Protein AF-A0A7S2C974-F1 (afdb_monomer_lite)

Radius of gyration: 14.97 Å; chains: 1; bounding box: 38×25×38 Å

pLDDT: mean 94.33, std 6.19, range [51.91, 98.56]

Structure (mmCIF, N/CA/C/O backbone):
data_AF-A0A7S2C974-F1
#
_entry.id   AF-A0A7S2C974-F1
#
loop_
_atom_site.group_PDB
_atom_site.id
_atom_site.type_symbol
_atom_site.label_atom_id
_atom_site.label_alt_id
_atom_site.label_comp_id
_atom_site.label_asym_id
_atom_site.label_entity_id
_atom_site.label_seq_id
_atom_site.pdbx_PDB_ins_code
_atom_site.Cartn_x
_atom_site.Cartn_y
_atom_site.Cartn_z
_atom_site.occupancy
_atom_site.B_iso_or_equiv
_atom_site.auth_seq_id
_atom_site.auth_comp_id
_atom_site.auth_asym_id
_atom_site.auth_atom_id
_atom_site.pdbx_PDB_model_num
ATOM 1 N N . GLY A 1 1 ? 9.252 14.046 -19.787 1.00 51.91 1 GLY A N 1
ATOM 2 C CA . GLY A 1 1 ? 9.401 12.613 -19.497 1.00 51.91 1 GLY A CA 1
ATOM 3 C C . GLY A 1 1 ? 8.640 12.270 -18.242 1.00 51.91 1 GLY A C 1
ATOM 4 O O . GLY A 1 1 ? 9.252 11.749 -17.326 1.00 51.91 1 GLY A O 1
ATOM 5 N N . ASP A 1 2 ? 7.337 12.566 -18.214 1.00 65.75 2 ASP A N 1
ATOM 6 C CA . ASP A 1 2 ? 6.460 12.229 -17.091 1.00 65.75 2 ASP A CA 1
ATOM 7 C C . ASP A 1 2 ? 5.635 11.002 -17.461 1.00 65.75 2 ASP A C 1
ATOM 9 O O . ASP A 1 2 ? 4.989 10.969 -18.511 1.00 65.75 2 ASP A O 1
ATOM 13 N N . VAL A 1 3 ? 5.665 9.990 -16.599 1.00 76.88 3 VAL A N 1
ATOM 14 C CA . VAL A 1 3 ? 4.779 8.832 -16.708 1.00 76.88 3 VAL A CA 1
ATOM 15 C C . VAL A 1 3 ? 3.458 9.200 -16.038 1.00 76.88 3 VAL A C 1
ATOM 17 O O . VAL A 1 3 ? 3.433 9.583 -14.870 1.00 76.88 3 VAL A O 1
ATOM 20 N N . SER A 1 4 ? 2.349 9.111 -16.773 1.00 92.12 4 SER A N 1
ATOM 21 C CA . SER A 1 4 ? 1.027 9.400 -16.206 1.00 92.12 4 SER A CA 1
ATOM 22 C C . SER A 1 4 ? 0.548 8.267 -15.289 1.00 92.12 4 SER A C 1
ATOM 24 O O . SER A 1 4 ? 0.827 7.099 -15.554 1.00 92.12 4 SER A O 1
ATOM 26 N N . LEU A 1 5 ? -0.248 8.595 -14.262 1.00 92.19 5 LEU A N 1
ATOM 27 C CA . LEU A 1 5 ? -0.868 7.593 -13.376 1.00 92.19 5 LEU A CA 1
ATOM 28 C C . LEU A 1 5 ? -1.694 6.562 -14.155 1.00 92.19 5 LEU A C 1
ATOM 30 O O . LEU A 1 5 ? -1.668 5.378 -13.847 1.00 92.19 5 LEU A O 1
ATOM 34 N N . ARG A 1 6 ? -2.365 7.002 -15.225 1.00 93.56 6 ARG A N 1
ATOM 35 C CA . ARG A 1 6 ? -3.121 6.115 -16.110 1.00 93.56 6 ARG A CA 1
ATOM 36 C C . ARG A 1 6 ? -2.222 5.086 -16.802 1.00 93.56 6 ARG A C 1
ATOM 38 O O . ARG A 1 6 ? -2.594 3.926 -16.889 1.00 93.56 6 ARG A O 1
ATOM 45 N N . ALA A 1 7 ? -1.047 5.500 -17.274 1.00 94.56 7 ALA A N 1
ATOM 46 C CA . ALA A 1 7 ? -0.104 4.583 -17.910 1.00 94.56 7 ALA A CA 1
ATOM 47 C C . ALA A 1 7 ? 0.464 3.559 -16.909 1.00 94.56 7 ALA A C 1
ATOM 49 O O . ALA A 1 7 ? 0.704 2.413 -17.280 1.00 94.56 7 ALA A O 1
ATOM 50 N N . LEU A 1 8 ? 0.651 3.952 -15.642 1.00 95.69 8 LEU A N 1
ATOM 51 C CA . LEU A 1 8 ? 1.041 3.025 -14.576 1.00 95.69 8 LEU A CA 1
ATOM 52 C C . LEU A 1 8 ? -0.067 2.006 -14.279 1.00 95.69 8 LEU A C 1
ATOM 54 O O . LEU A 1 8 ? 0.232 0.817 -14.186 1.00 95.69 8 LEU A O 1
ATOM 58 N N . ASP A 1 9 ? -1.327 2.443 -14.201 1.00 96.31 9 ASP A N 1
ATOM 59 C CA . ASP A 1 9 ? -2.482 1.550 -14.037 1.00 96.31 9 ASP A CA 1
ATOM 60 C C . ASP A 1 9 ? -2.599 0.551 -15.193 1.00 96.31 9 ASP A C 1
ATOM 62 O O . ASP A 1 9 ? -2.733 -0.648 -14.963 1.00 96.31 9 ASP A O 1
ATOM 66 N N . GLU A 1 10 ? -2.503 1.024 -16.437 1.00 95.81 10 GLU A N 1
ATOM 67 C CA . GLU A 1 10 ? -2.576 0.168 -17.626 1.00 95.81 10 GLU A CA 1
ATOM 68 C C . GLU A 1 10 ? -1.448 -0.878 -17.634 1.00 95.81 10 GLU A C 1
ATOM 70 O O . GLU A 1 10 ? -1.696 -2.050 -17.915 1.00 95.81 10 GLU A O 1
ATOM 75 N N . ALA A 1 11 ? -0.224 -0.494 -17.257 1.00 96.38 11 ALA A N 1
ATOM 76 C CA . ALA A 1 11 ? 0.899 -1.424 -17.163 1.00 96.38 11 ALA A CA 1
ATOM 77 C C . ALA A 1 11 ? 0.744 -2.434 -16.008 1.00 96.38 11 ALA A C 1
ATOM 79 O O . ALA A 1 11 ? 1.097 -3.604 -16.153 1.00 96.38 11 ALA A O 1
ATOM 80 N N . ALA A 1 12 ? 0.218 -1.997 -14.863 1.00 97.81 12 ALA A N 1
ATOM 81 C CA . ALA A 1 12 ? 0.005 -2.836 -13.683 1.00 97.81 12 ALA A CA 1
ATOM 82 C C . ALA A 1 12 ? -1.215 -3.758 -13.787 1.00 97.81 12 ALA A C 1
ATOM 84 O O . ALA A 1 12 ? -1.305 -4.735 -13.042 1.00 97.81 12 ALA A O 1
ATOM 85 N N . ALA A 1 13 ? -2.143 -3.492 -14.708 1.00 96.62 13 ALA A N 1
ATOM 86 C CA . ALA A 1 13 ? -3.318 -4.332 -14.916 1.00 96.62 13 ALA A CA 1
ATOM 87 C C . ALA A 1 13 ? -2.960 -5.774 -15.313 1.00 96.62 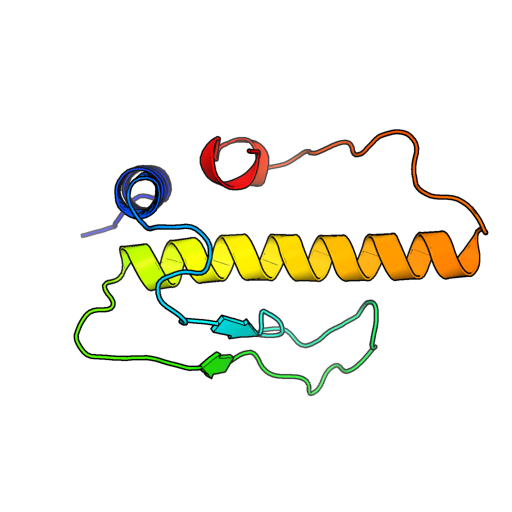13 ALA A C 1
ATOM 89 O O . ALA A 1 13 ? -3.688 -6.699 -14.964 1.00 96.62 13 ALA A O 1
ATOM 90 N N . GLY A 1 14 ? -1.827 -5.968 -15.998 1.00 95.69 14 GLY A N 1
ATOM 91 C CA . GLY A 1 14 ? -1.317 -7.288 -16.378 1.00 95.69 14 GLY A CA 1
ATOM 92 C C . GLY A 1 14 ? -0.478 -7.994 -15.307 1.00 95.69 14 GLY A C 1
ATOM 93 O O . GLY A 1 14 ? -0.107 -9.148 -15.507 1.00 95.69 14 GLY A O 1
ATOM 94 N N . VAL A 1 15 ? -0.153 -7.328 -14.193 1.00 97.94 15 VAL A N 1
ATOM 95 C CA . VAL A 1 15 ? 0.609 -7.938 -13.094 1.00 97.94 15 VAL A CA 1
ATOM 96 C C . VAL A 1 15 ? -0.330 -8.829 -12.268 1.00 97.94 15 VAL A C 1
ATOM 98 O O . VAL A 1 15 ? -1.396 -8.354 -11.863 1.00 97.94 15 VAL A O 1
ATOM 101 N N . PRO A 1 16 ? 0.033 -10.098 -11.994 1.00 96.88 16 PRO A N 1
ATOM 102 C CA . PRO A 1 16 ? -0.766 -10.973 -11.142 1.00 96.88 16 PRO A CA 1
ATOM 103 C C . PRO A 1 16 ? -0.968 -10.398 -9.735 1.00 96.88 16 PRO A C 1
ATOM 105 O O . PRO A 1 16 ? -0.074 -9.750 -9.189 1.00 96.88 16 PRO A O 1
ATOM 108 N N . ILE A 1 17 ? -2.120 -10.696 -9.125 1.00 97.00 17 ILE A N 1
ATOM 109 C CA . ILE A 1 17 ? -2.399 -10.365 -7.718 1.00 97.00 17 ILE A CA 1
ATOM 110 C C . ILE A 1 17 ? -1.280 -10.921 -6.828 1.00 97.00 17 ILE A C 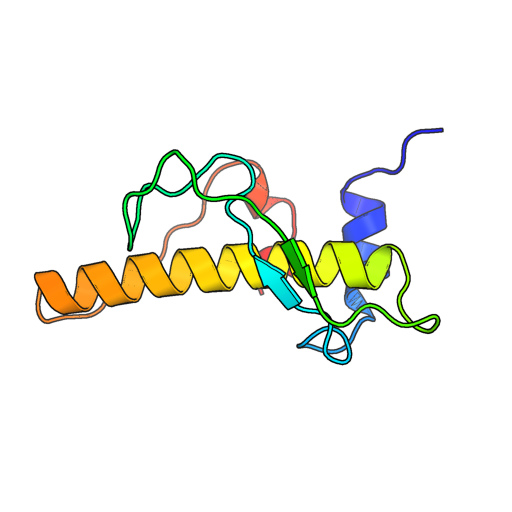1
ATOM 112 O O . ILE A 1 17 ? -0.853 -12.065 -7.006 1.00 97.00 17 ILE A O 1
ATOM 116 N N . GLY A 1 18 ? -0.809 -10.117 -5.872 1.00 96.31 18 GLY A N 1
ATOM 117 C CA . GLY A 1 18 ? 0.310 -10.474 -4.998 1.00 96.31 18 GLY A CA 1
ATOM 118 C C . GLY A 1 18 ? 1.685 -10.216 -5.616 1.00 96.31 18 GLY A C 1
ATOM 119 O O . GLY A 1 18 ? 2.696 -10.576 -5.015 1.00 96.31 18 GLY A O 1
ATOM 120 N N . CYS A 1 19 ? 1.732 -9.603 -6.805 1.00 97.81 19 CYS A N 1
ATOM 121 C CA . CYS A 1 19 ? 2.920 -8.995 -7.406 1.00 97.81 19 CYS A CA 1
ATOM 122 C C . CYS A 1 19 ? 4.159 -9.904 -7.441 1.00 97.81 19 CYS A C 1
ATOM 124 O O . CYS A 1 19 ? 5.270 -9.439 -7.203 1.00 97.81 19 CYS A O 1
ATOM 126 N N . GLU A 1 20 ? 3.963 -11.203 -7.694 1.00 97.19 20 GLU A N 1
ATOM 127 C CA . GLU A 1 20 ? 5.021 -12.229 -7.684 1.00 97.19 20 GLU A CA 1
ATOM 128 C C . GLU A 1 20 ? 5.845 -12.284 -6.377 1.00 97.19 20 GLU A C 1
ATOM 130 O O . GLU A 1 20 ? 7.019 -12.658 -6.367 1.00 97.19 20 GLU A O 1
ATOM 135 N N . GLY A 1 21 ? 5.214 -11.948 -5.248 1.00 97.44 21 GLY A N 1
ATOM 136 C CA . GLY A 1 21 ? 5.839 -11.941 -3.924 1.00 97.44 21 GLY A CA 1
ATOM 137 C C . GLY A 1 21 ? 6.483 -10.608 -3.538 1.00 97.44 21 GLY A C 1
ATOM 138 O O . GLY A 1 21 ? 7.124 -10.535 -2.488 1.00 97.44 21 GLY A O 1
ATOM 139 N N . LEU A 1 22 ? 6.323 -9.556 -4.349 1.00 98.50 22 LEU A N 1
ATOM 140 C CA . LEU A 1 22 ? 6.670 -8.195 -3.952 1.00 98.50 22 LEU A CA 1
ATOM 141 C C . LEU A 1 22 ? 5.618 -7.641 -2.985 1.00 98.50 22 LEU A C 1
ATOM 143 O O . LEU A 1 22 ? 4.469 -7.423 -3.359 1.00 98.50 22 LEU A O 1
ATOM 147 N N . CYS A 1 23 ? 6.045 -7.334 -1.764 1.00 97.94 23 CYS A N 1
ATOM 148 C CA . CYS A 1 23 ? 5.211 -6.707 -0.747 1.00 97.94 23 CYS A CA 1
ATOM 149 C C . CYS A 1 23 ? 5.654 -5.267 -0.492 1.00 97.94 23 CYS A C 1
ATOM 151 O O . CYS A 1 23 ? 6.849 -4.952 -0.512 1.00 97.94 23 CYS A O 1
ATOM 153 N N . VAL A 1 24 ? 4.685 -4.406 -0.184 1.00 98.50 24 VAL A N 1
ATOM 154 C CA . VAL A 1 24 ? 4.934 -3.029 0.241 1.00 98.50 24 VAL A CA 1
ATOM 155 C C . VAL A 1 24 ? 4.343 -2.808 1.624 1.00 98.50 24 VAL A C 1
ATOM 157 O O . VAL A 1 24 ? 3.218 -3.209 1.894 1.00 98.50 24 VAL A O 1
ATOM 160 N N . LEU A 1 25 ? 5.120 -2.153 2.483 1.00 96.69 25 LEU A N 1
ATOM 161 C CA . LEU A 1 25 ? 4.625 -1.490 3.678 1.00 96.69 25 LEU A CA 1
ATOM 162 C C . LEU A 1 25 ? 4.433 -0.009 3.339 1.00 96.69 25 LEU A C 1
ATOM 164 O O . LEU A 1 25 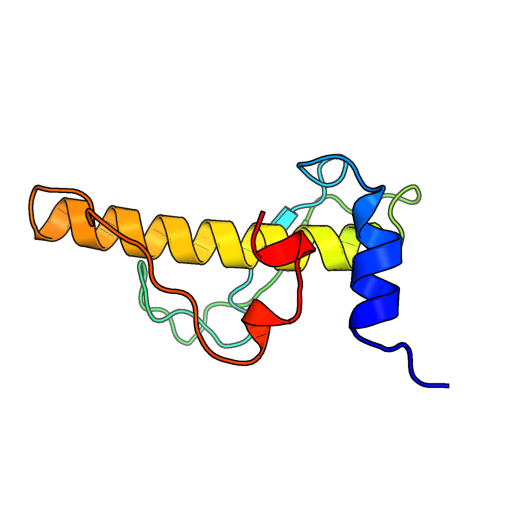? 5.384 0.681 2.973 1.00 96.69 25 LEU A O 1
ATOM 168 N N . GLU A 1 26 ? 3.202 0.465 3.438 1.00 95.88 26 GLU A N 1
ATOM 169 C CA . GLU A 1 26 ? 2.709 1.751 2.937 1.00 95.88 26 GLU A CA 1
ATOM 170 C C . GLU A 1 26 ? 2.915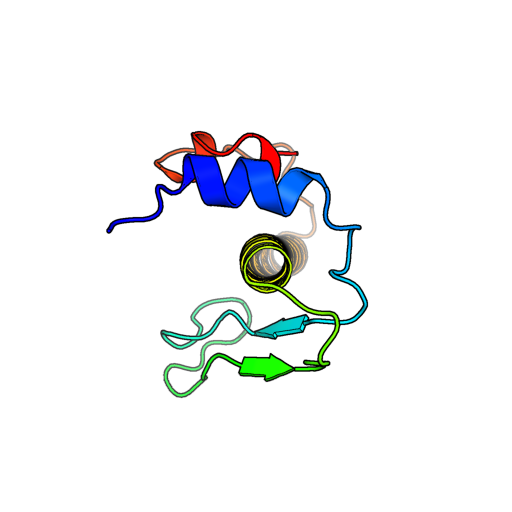 2.928 3.903 1.00 95.88 26 GLU A C 1
ATOM 172 O O . GLU A 1 26 ? 2.581 4.070 3.585 1.00 95.88 26 GLU A O 1
ATOM 177 N N . THR A 1 27 ? 3.523 2.687 5.067 1.00 96.06 27 THR A N 1
ATOM 178 C CA . THR A 1 27 ? 3.741 3.666 6.149 1.00 96.06 27 THR A CA 1
ATOM 179 C C . THR A 1 27 ? 4.864 4.674 5.853 1.00 96.06 27 THR A C 1
ATOM 181 O O . THR A 1 27 ? 5.621 5.086 6.733 1.00 96.06 27 THR A O 1
ATOM 184 N N . PHE A 1 28 ? 4.993 5.124 4.599 1.00 96.50 28 PHE A N 1
ATOM 185 C CA . PHE A 1 28 ? 5.995 6.110 4.164 1.00 96.50 28 PHE A CA 1
ATOM 186 C C . PHE A 1 28 ? 5.885 7.457 4.898 1.00 96.50 28 PHE A C 1
ATOM 188 O O . PHE A 1 28 ? 6.869 8.189 4.976 1.00 96.50 28 PHE A O 1
ATOM 195 N N . GLN A 1 29 ? 4.710 7.772 5.451 1.00 95.94 29 GLN A N 1
ATOM 196 C CA . GLN A 1 29 ? 4.444 8.971 6.254 1.00 95.94 29 GLN A CA 1
ATOM 197 C C . GLN A 1 29 ? 4.084 8.633 7.712 1.00 95.94 29 GLN A C 1
ATOM 199 O O . GLN A 1 29 ? 3.314 9.350 8.351 1.00 95.94 29 GLN A O 1
ATOM 204 N N . GLY A 1 30 ? 4.623 7.530 8.239 1.00 95.56 30 GLY A N 1
ATOM 205 C CA . GLY A 1 30 ? 4.186 6.973 9.517 1.00 95.56 30 GLY A CA 1
ATOM 206 C C . GLY A 1 30 ? 2.815 6.302 9.408 1.00 95.56 30 GLY A C 1
ATOM 207 O O . GLY A 1 30 ? 2.262 6.149 8.317 1.00 95.56 30 GLY A O 1
ATOM 208 N N . SER A 1 31 ? 2.267 5.893 10.550 1.00 94.06 31 SER A N 1
ATOM 209 C CA . SER A 1 31 ? 0.941 5.282 10.641 1.00 94.06 31 SER A CA 1
ATOM 210 C C . SER A 1 31 ? 0.092 5.933 11.730 1.00 94.06 31 SER A C 1
ATOM 212 O O . SER A 1 31 ? 0.589 6.319 12.789 1.00 94.06 31 SER A O 1
ATOM 214 N N . ARG A 1 32 ? -1.209 6.060 11.457 1.00 90.25 32 ARG A N 1
ATOM 215 C CA . ARG A 1 32 ? -2.226 6.566 12.399 1.00 90.25 32 ARG A CA 1
ATOM 216 C C . ARG A 1 32 ? -3.231 5.495 12.810 1.00 90.25 32 ARG A C 1
ATOM 218 O O . ARG A 1 32 ? -3.820 5.586 13.877 1.00 90.25 32 ARG A O 1
ATOM 225 N N . THR A 1 33 ? -3.485 4.530 11.937 1.00 86.81 33 THR A N 1
ATOM 226 C CA . THR A 1 33 ? -4.487 3.478 12.117 1.00 86.81 33 THR A CA 1
ATOM 227 C C . THR A 1 33 ? -4.020 2.273 11.308 1.00 86.81 33 THR A C 1
ATOM 229 O O . THR A 1 33 ? -3.581 2.475 10.177 1.00 86.81 33 THR A O 1
ATOM 232 N N . PRO A 1 34 ? -4.089 1.043 11.843 1.00 80.94 34 PRO A N 1
ATOM 233 C CA . PRO A 1 34 ? -4.573 0.673 13.180 1.00 80.94 34 PRO A CA 1
ATOM 234 C C . PRO A 1 34 ? -3.543 0.897 14.302 1.00 80.94 34 PRO A C 1
ATOM 236 O O . PRO A 1 34 ? -3.929 1.138 15.441 1.00 80.94 34 PRO A O 1
ATOM 239 N N . VAL A 1 35 ? -2.243 0.863 13.992 1.00 87.06 35 VAL A N 1
ATOM 240 C CA . VAL A 1 35 ? -1.165 1.110 14.962 1.00 87.06 35 VAL A CA 1
ATOM 241 C C . VAL A 1 35 ? -0.646 2.529 14.784 1.00 87.06 35 VAL A C 1
ATOM 243 O O . VAL A 1 35 ? -0.098 2.864 13.735 1.00 87.06 35 VAL A O 1
ATOM 246 N N . THR A 1 36 ? -0.813 3.361 15.809 1.00 93.50 36 THR A N 1
ATOM 247 C CA . THR A 1 36 ? -0.316 4.739 15.797 1.00 93.50 36 THR A CA 1
ATOM 248 C C . THR A 1 36 ? 1.182 4.753 16.058 1.00 93.50 36 THR A C 1
ATOM 250 O O . THR A 1 36 ? 1.623 4.604 17.196 1.00 93.50 36 THR A O 1
ATOM 253 N N . ASP A 1 37 ? 1.958 4.969 15.003 1.00 96.00 37 ASP A N 1
ATOM 254 C CA . ASP A 1 37 ? 3.403 5.131 15.084 1.00 96.00 37 ASP A CA 1
ATOM 255 C C . ASP A 1 37 ? 3.878 6.186 14.066 1.00 96.00 37 ASP A C 1
ATOM 257 O O . ASP A 1 37 ? 3.958 5.906 12.863 1.00 96.00 37 ASP A O 1
ATOM 261 N N . PRO A 1 38 ? 4.219 7.411 14.510 1.00 96.38 38 PRO A N 1
ATOM 262 C CA . PRO A 1 38 ? 4.739 8.452 13.623 1.00 96.38 38 PRO A CA 1
ATOM 263 C C . PRO A 1 38 ? 6.167 8.159 13.122 1.00 96.38 38 PRO A C 1
ATOM 265 O O . PRO A 1 38 ? 6.648 8.792 12.176 1.00 96.38 38 PRO A O 1
ATOM 268 N N . LEU A 1 39 ? 6.875 7.218 13.751 1.00 97.12 39 LEU A N 1
ATOM 269 C CA . LEU A 1 39 ? 8.223 6.807 13.372 1.00 97.12 39 LEU A CA 1
ATOM 270 C C . LEU A 1 39 ? 8.230 5.606 12.420 1.00 97.12 39 LEU A C 1
ATOM 272 O O . LEU A 1 39 ? 9.292 5.303 11.873 1.00 97.12 39 LEU A O 1
ATOM 276 N N . ALA A 1 40 ? 7.073 4.996 12.142 1.00 96.56 40 ALA A N 1
ATOM 277 C CA . ALA A 1 40 ? 6.952 3.948 11.136 1.00 96.56 40 ALA A CA 1
ATOM 278 C C . ALA A 1 40 ? 7.454 4.430 9.764 1.00 96.56 40 ALA A C 1
ATOM 280 O O . ALA A 1 40 ? 7.361 5.614 9.412 1.00 96.56 40 ALA A O 1
ATOM 281 N N . ARG A 1 41 ? 8.044 3.509 9.003 1.00 97.19 41 ARG A N 1
ATOM 282 C CA . ARG A 1 41 ? 8.608 3.768 7.677 1.00 97.19 41 ARG A CA 1
ATOM 283 C C . ARG A 1 41 ? 8.152 2.693 6.713 1.00 97.19 41 ARG A C 1
ATOM 285 O O . ARG A 1 41 ? 8.159 1.513 7.055 1.00 97.19 41 ARG A O 1
ATOM 292 N N . GLY A 1 42 ? 7.826 3.120 5.499 1.00 97.06 42 GLY A N 1
ATOM 293 C CA . GLY A 1 42 ? 7.484 2.207 4.424 1.00 97.06 42 GLY A CA 1
ATOM 294 C C . GLY A 1 42 ? 8.686 1.397 3.943 1.00 97.06 42 GLY A C 1
ATOM 295 O O . GLY A 1 42 ? 9.843 1.789 4.117 1.00 97.06 42 GLY A O 1
ATOM 296 N N . ALA A 1 43 ? 8.400 0.259 3.327 1.00 97.94 43 ALA A N 1
ATOM 297 C CA . ALA A 1 43 ? 9.401 -0.684 2.851 1.00 97.94 43 ALA A CA 1
ATOM 298 C C . ALA A 1 43 ? 8.900 -1.414 1.606 1.00 97.94 43 ALA A C 1
ATOM 300 O O . ALA A 1 43 ? 7.707 -1.662 1.466 1.00 97.94 43 ALA A O 1
ATOM 301 N N . LEU A 1 44 ? 9.821 -1.785 0.719 1.00 98.25 44 LEU A N 1
ATOM 302 C CA . LEU A 1 44 ? 9.576 -2.721 -0.376 1.00 98.25 44 LEU A CA 1
ATOM 303 C C . LEU A 1 44 ? 10.361 -3.991 -0.057 1.00 98.25 44 LEU A C 1
ATOM 305 O O . LEU A 1 44 ? 11.575 -3.928 0.142 1.00 98.25 44 LEU A O 1
ATOM 309 N N . VAL A 1 45 ? 9.685 -5.133 -0.001 1.00 98.38 45 VAL A N 1
ATOM 310 C CA . VAL A 1 45 ? 10.284 -6.410 0.403 1.00 98.38 45 VAL A CA 1
ATOM 311 C C . VAL A 1 45 ? 9.986 -7.465 -0.655 1.00 98.38 45 VAL A C 1
ATOM 313 O O . VAL A 1 45 ? 8.869 -7.543 -1.153 1.00 98.38 45 VAL A O 1
ATOM 316 N N . GLY A 1 46 ? 10.989 -8.275 -1.006 1.00 97.94 46 GLY A N 1
ATOM 317 C CA . GLY A 1 46 ? 10.838 -9.348 -1.998 1.00 97.94 46 GLY A CA 1
ATOM 318 C C . GLY A 1 46 ? 11.233 -8.969 -3.428 1.00 97.94 46 GLY A C 1
ATOM 319 O O . GLY A 1 46 ? 10.903 -9.690 -4.361 1.00 97.94 46 GLY A O 1
ATOM 320 N N . LEU A 1 47 ? 11.951 -7.859 -3.639 1.00 98.25 47 LEU A N 1
ATOM 321 C CA . LEU A 1 47 ? 12.427 -7.482 -4.974 1.00 98.25 47 LEU A CA 1
ATOM 322 C C . LEU A 1 47 ? 13.308 -8.571 -5.617 1.00 98.25 47 LEU A C 1
ATOM 324 O O . LEU A 1 47 ? 14.188 -9.148 -4.984 1.00 98.25 47 LEU A O 1
ATOM 328 N N . THR A 1 48 ? 13.099 -8.792 -6.916 1.00 98.06 48 THR A N 1
ATOM 329 C CA . THR A 1 48 ? 13.904 -9.659 -7.781 1.00 98.06 48 THR A CA 1
ATOM 330 C C . THR A 1 48 ? 14.067 -8.971 -9.137 1.00 98.06 48 THR A C 1
ATOM 332 O O . THR A 1 48 ? 13.348 -8.018 -9.435 1.00 98.06 48 THR A O 1
ATOM 335 N N . LEU A 1 49 ? 14.962 -9.471 -9.993 1.00 97.88 49 LEU A N 1
ATOM 336 C CA . LEU A 1 49 ? 15.165 -8.921 -11.342 1.00 97.88 49 LEU A CA 1
ATOM 337 C C . LEU A 1 49 ? 13.966 -9.119 -12.291 1.00 97.88 49 LEU A C 1
ATOM 339 O O . LEU A 1 49 ? 13.971 -8.556 -13.381 1.00 97.88 49 LEU A O 1
ATOM 343 N N . ARG A 1 50 ? 12.954 -9.910 -11.905 1.00 96.44 50 ARG A N 1
ATOM 344 C CA . ARG A 1 50 ? 11.702 -10.054 -12.669 1.00 96.44 50 ARG A CA 1
ATOM 345 C C . ARG A 1 50 ? 10.760 -8.868 -12.473 1.00 96.44 50 ARG A C 1
ATOM 347 O O . ARG A 1 50 ? 9.971 -8.559 -13.362 1.00 96.44 50 ARG A O 1
ATOM 354 N N . HIS A 1 51 ? 10.860 -8.188 -11.332 1.00 98.31 51 HIS A N 1
ATOM 355 C CA . HIS A 1 51 ? 9.967 -7.089 -11.003 1.00 98.31 51 HIS A CA 1
ATOM 356 C C . HIS A 1 51 ? 10.279 -5.848 -11.837 1.00 98.31 51 HIS A C 1
ATOM 358 O O . HIS A 1 51 ? 11.425 -5.438 -12.015 1.00 98.31 51 HIS A O 1
ATOM 364 N N . THR A 1 52 ? 9.211 -5.221 -12.313 1.00 97.75 52 THR A N 1
ATOM 365 C CA . THR A 1 52 ? 9.239 -3.990 -13.107 1.00 97.75 52 THR A CA 1
ATOM 366 C C . THR A 1 52 ? 8.556 -2.855 -12.345 1.00 97.75 52 THR A C 1
ATOM 368 O O . THR A 1 52 ? 7.946 -3.072 -11.297 1.00 97.75 52 THR A O 1
ATOM 371 N N . ALA A 1 53 ? 8.582 -1.636 -12.891 1.00 97.00 53 ALA A N 1
ATOM 372 C CA . ALA A 1 53 ? 7.827 -0.514 -12.328 1.00 97.00 53 ALA A CA 1
ATOM 373 C C . ALA A 1 53 ? 6.321 -0.818 -12.186 1.00 97.00 53 ALA A C 1
ATOM 375 O O . ALA A 1 53 ? 5.696 -0.362 -11.233 1.00 97.00 53 ALA A O 1
ATOM 376 N N . ALA A 1 54 ? 5.758 -1.641 -13.081 1.00 97.75 54 ALA A N 1
ATOM 377 C CA . ALA A 1 54 ? 4.369 -2.086 -12.995 1.00 97.75 54 ALA A CA 1
ATOM 378 C C . ALA A 1 54 ? 4.106 -2.940 -11.743 1.00 97.75 54 ALA A C 1
ATOM 380 O O . ALA A 1 54 ? 3.073 -2.774 -11.103 1.00 97.75 54 ALA A O 1
ATOM 381 N N . HIS A 1 55 ? 5.058 -3.798 -11.353 1.00 98.56 55 HIS A N 1
ATOM 382 C CA . HIS A 1 55 ? 4.952 -4.593 -10.125 1.00 98.56 55 HIS A CA 1
ATOM 383 C C . HIS A 1 55 ? 4.987 -3.700 -8.891 1.00 98.56 55 HIS A C 1
ATOM 385 O O . HIS A 1 55 ? 4.172 -3.862 -7.992 1.00 98.56 55 HIS A O 1
ATOM 391 N N . VAL A 1 56 ? 5.898 -2.724 -8.865 1.00 98.12 56 VAL A N 1
ATOM 392 C CA . VAL A 1 56 ? 5.991 -1.771 -7.751 1.00 98.12 56 VAL A CA 1
ATOM 393 C C . VAL A 1 56 ? 4.711 -0.944 -7.633 1.00 98.12 56 VAL A C 1
ATOM 395 O O . VAL A 1 56 ? 4.200 -0.772 -6.530 1.00 98.12 56 VAL A O 1
ATOM 398 N N . TRP A 1 57 ? 4.161 -0.471 -8.756 1.00 97.62 57 TRP A N 1
ATOM 399 C CA . TRP A 1 57 ? 2.897 0.264 -8.767 1.00 97.62 57 TRP A CA 1
ATOM 400 C C . TRP A 1 57 ? 1.731 -0.592 -8.264 1.00 97.62 57 TRP A C 1
ATOM 402 O O . TRP A 1 57 ? 1.019 -0.173 -7.354 1.00 97.62 57 TRP A O 1
ATOM 412 N N . ARG A 1 58 ? 1.577 -1.818 -8.784 1.00 98.00 58 ARG A N 1
ATOM 413 C CA . ARG A 1 58 ? 0.545 -2.760 -8.328 1.00 98.00 58 ARG A CA 1
ATOM 414 C C . ARG A 1 58 ? 0.675 -3.051 -6.830 1.00 98.00 58 ARG A C 1
ATOM 416 O O . ARG A 1 58 ? -0.321 -2.972 -6.120 1.00 98.00 58 ARG A O 1
ATOM 423 N N . ALA A 1 59 ? 1.890 -3.301 -6.345 1.00 98.38 59 ALA A N 1
ATOM 424 C CA . ALA A 1 59 ? 2.140 -3.625 -4.944 1.00 98.38 59 ALA A CA 1
ATOM 425 C C . ALA A 1 59 ? 1.853 -2.439 -4.008 1.00 98.38 59 ALA A C 1
ATOM 427 O O . ALA A 1 59 ? 1.378 -2.639 -2.895 1.00 98.38 59 ALA A O 1
ATOM 428 N N . LEU A 1 60 ? 2.084 -1.200 -4.460 1.00 97.75 60 LEU A N 1
ATOM 429 C CA . LEU A 1 60 ? 1.670 0.006 -3.735 1.00 97.75 60 LEU A CA 1
ATOM 430 C C . LEU A 1 60 ? 0.144 0.098 -3.618 1.00 97.75 60 LEU A C 1
ATOM 432 O O . LEU A 1 60 ? -0.359 0.355 -2.526 1.00 97.75 60 LEU A O 1
ATOM 436 N N . LEU A 1 61 ? -0.590 -0.130 -4.714 1.00 97.44 61 LEU A N 1
ATOM 437 C CA . LEU A 1 61 ? -2.058 -0.134 -4.691 1.00 97.44 61 LEU A CA 1
ATOM 438 C C . LEU A 1 61 ? -2.595 -1.233 -3.762 1.00 97.44 61 LEU A C 1
ATOM 440 O O . LEU A 1 61 ? -3.457 -0.962 -2.927 1.00 97.44 61 LEU A O 1
ATOM 444 N N . GLU A 1 62 ? -2.047 -2.447 -3.859 1.00 97.94 62 GLU A N 1
ATOM 445 C CA . GLU A 1 62 ? -2.404 -3.574 -2.990 1.00 97.94 62 GLU A CA 1
ATOM 446 C C . GLU A 1 62 ? -2.107 -3.267 -1.514 1.00 97.94 62 GLU A C 1
ATOM 448 O O . GLU A 1 62 ? -2.967 -3.497 -0.666 1.00 97.94 62 GLU A O 1
ATOM 453 N N . ALA A 1 63 ? -0.957 -2.664 -1.195 1.00 97.50 63 ALA A N 1
ATOM 454 C CA . ALA A 1 63 ? -0.619 -2.274 0.175 1.00 97.50 63 ALA A CA 1
ATOM 455 C C . ALA A 1 63 ? -1.574 -1.219 0.747 1.00 97.50 63 ALA A C 1
ATOM 457 O O . ALA A 1 63 ? -2.011 -1.345 1.887 1.00 97.50 63 ALA A O 1
ATOM 458 N N . ILE A 1 64 ? -1.985 -0.223 -0.045 1.00 95.75 64 ILE A N 1
ATOM 459 C CA . ILE A 1 64 ? -2.981 0.762 0.407 1.00 95.75 64 ILE A CA 1
ATOM 460 C C . ILE A 1 64 ? -4.342 0.092 0.663 1.00 95.75 64 ILE A C 1
ATOM 462 O O . ILE A 1 64 ? -5.025 0.423 1.638 1.00 95.75 64 ILE A O 1
ATOM 466 N N . CYS A 1 65 ? -4.741 -0.867 -0.178 1.00 95.69 65 CYS A N 1
ATOM 467 C CA . CYS A 1 65 ? -5.962 -1.647 0.037 1.00 95.69 65 CYS A CA 1
ATOM 468 C C . CYS A 1 65 ? -5.876 -2.482 1.320 1.00 95.69 65 CYS A C 1
ATOM 470 O O . CYS A 1 65 ? -6.832 -2.514 2.093 1.00 95.69 65 CYS A O 1
ATOM 472 N N . LEU A 1 66 ? -4.725 -3.104 1.587 1.00 95.81 66 LEU A N 1
ATOM 473 C CA . LEU A 1 66 ? -4.486 -3.864 2.815 1.00 95.81 66 LEU A CA 1
ATOM 474 C C . LEU A 1 66 ? -4.484 -2.966 4.059 1.00 95.81 66 LEU A C 1
ATOM 476 O O . LEU A 1 66 ? -5.105 -3.326 5.056 1.00 95.81 66 LEU A O 1
ATOM 480 N N . GLY A 1 67 ? -3.884 -1.776 3.993 1.00 94.62 67 GLY A N 1
ATOM 481 C CA . GLY A 1 67 ? -3.959 -0.786 5.070 1.00 94.62 67 GLY A CA 1
ATOM 482 C C . GLY A 1 67 ? -5.395 -0.316 5.328 1.00 94.62 67 GLY A C 1
ATOM 483 O O . GLY A 1 67 ? -5.830 -0.213 6.476 1.00 94.62 67 GLY A O 1
ATOM 484 N N . THR A 1 68 ? -6.180 -0.115 4.263 1.00 94.00 68 THR A N 1
ATOM 485 C CA . THR A 1 68 ? -7.612 0.221 4.365 1.00 94.00 68 THR A CA 1
ATOM 486 C C . THR A 1 68 ? -8.398 -0.919 5.008 1.00 94.00 68 THR A C 1
ATOM 488 O O . THR A 1 68 ? -9.195 -0.681 5.912 1.00 94.00 68 THR A O 1
ATOM 491 N N . ARG A 1 69 ? -8.133 -2.166 4.603 1.00 94.88 69 ARG A N 1
ATOM 492 C CA . ARG A 1 69 ? -8.720 -3.358 5.217 1.00 94.88 69 ARG A CA 1
ATOM 493 C C . ARG A 1 69 ? -8.377 -3.447 6.703 1.00 94.88 69 ARG A C 1
ATOM 495 O O . ARG A 1 69 ? -9.277 -3.676 7.497 1.00 94.88 69 ARG A O 1
ATOM 502 N N . ALA A 1 70 ? -7.126 -3.211 7.091 1.00 94.56 70 ALA A N 1
ATOM 503 C CA . ALA A 1 70 ? -6.719 -3.235 8.495 1.00 94.56 70 ALA A CA 1
ATOM 504 C C . ALA A 1 70 ? -7.437 -2.154 9.328 1.00 94.56 70 ALA A C 1
ATOM 506 O O . ALA A 1 70 ? -7.783 -2.382 10.486 1.00 94.56 70 ALA A O 1
ATOM 507 N N . ALA A 1 71 ? -7.700 -0.982 8.741 1.00 93.06 71 ALA A N 1
ATOM 508 C CA . ALA A 1 71 ? -8.507 0.055 9.381 1.00 93.06 71 ALA A CA 1
ATOM 509 C C . ALA A 1 71 ? -9.985 -0.350 9.515 1.00 93.06 71 ALA A C 1
ATOM 511 O O . ALA A 1 71 ? -10.593 -0.074 10.548 1.00 93.06 71 ALA A O 1
ATOM 512 N N . VAL A 1 72 ? -10.550 -1.023 8.504 1.00 94.75 72 VAL A N 1
ATOM 513 C CA . VAL A 1 72 ? -11.899 -1.599 8.581 1.00 94.75 72 VAL A CA 1
ATOM 514 C C . VAL A 1 72 ? -11.952 -2.655 9.678 1.00 94.75 72 VAL A C 1
ATOM 516 O O . VAL A 1 72 ? -12.760 -2.500 10.578 1.00 94.75 72 VAL A O 1
ATOM 519 N N . GLU A 1 73 ? -11.049 -3.636 9.692 1.00 94.88 73 GLU A N 1
ATOM 520 C CA . GLU A 1 73 ? -10.981 -4.685 10.724 1.00 94.88 73 GLU A CA 1
ATOM 521 C C . GLU A 1 73 ? -10.878 -4.095 12.144 1.00 94.88 73 GLU A C 1
ATOM 523 O O . GLU A 1 73 ? -11.533 -4.572 13.070 1.00 94.88 73 GLU A O 1
ATOM 528 N N . ALA A 1 74 ? -10.110 -3.014 12.324 1.00 93.31 74 ALA A N 1
ATOM 529 C CA . ALA A 1 74 ? -10.040 -2.297 13.597 1.00 93.31 74 ALA A CA 1
ATOM 530 C C . ALA A 1 74 ? -11.366 -1.614 13.977 1.00 93.31 74 ALA A C 1
ATOM 532 O O . ALA A 1 74 ? -11.715 -1.575 15.159 1.00 93.31 74 ALA A O 1
ATOM 533 N N . LEU A 1 75 ? -12.109 -1.091 12.997 1.00 93.12 75 LEU A N 1
ATOM 534 C CA . LEU A 1 75 ? -13.458 -0.571 13.207 1.00 93.12 75 LEU A CA 1
ATOM 535 C C . LEU A 1 75 ? -14.414 -1.696 13.617 1.00 93.12 75 LEU A C 1
ATOM 537 O O . LEU A 1 75 ? -15.084 -1.539 14.632 1.00 93.12 75 LEU A O 1
ATOM 541 N N . GLU A 1 76 ? -14.436 -2.827 12.902 1.00 95.44 76 GLU A N 1
ATOM 542 C CA . GLU A 1 76 ? -15.327 -3.959 13.224 1.00 95.44 76 GLU A CA 1
ATOM 543 C C . GLU A 1 76 ? -15.045 -4.498 14.628 1.00 95.44 76 GLU A C 1
ATOM 545 O O . GLU A 1 76 ? -15.967 -4.795 15.384 1.00 95.44 76 GLU A O 1
ATOM 550 N N . ALA A 1 77 ? -13.769 -4.571 15.016 1.00 94.19 77 ALA A N 1
ATOM 551 C CA . ALA A 1 77 ? -13.374 -4.969 16.362 1.00 94.19 77 ALA A CA 1
ATOM 552 C C . ALA A 1 77 ? -13.881 -3.996 17.444 1.00 94.19 77 ALA A C 1
ATOM 554 O O . ALA A 1 77 ? -14.157 -4.419 18.566 1.00 94.19 77 ALA A O 1
ATOM 555 N N . ALA A 1 78 ? -14.005 -2.705 17.125 1.00 93.12 78 ALA A N 1
ATOM 556 C CA . ALA A 1 78 ? -14.487 -1.682 18.050 1.00 93.12 78 ALA A CA 1
ATOM 557 C C . ALA A 1 78 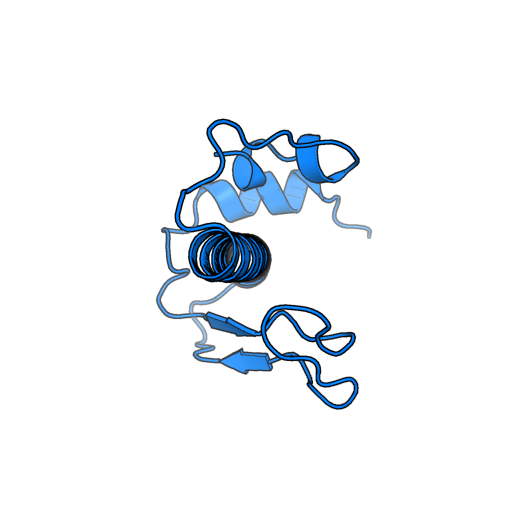? -16.023 -1.578 18.101 1.00 93.12 78 ALA A C 1
ATOM 559 O O . ALA A 1 78 ? -16.571 -1.246 19.152 1.00 93.12 78 ALA A O 1
ATOM 560 N N . THR A 1 79 ? -16.718 -1.836 16.989 1.00 95.69 79 THR A N 1
ATOM 561 C CA . THR A 1 79 ? -18.183 -1.706 16.867 1.00 95.69 79 THR A CA 1
ATOM 562 C C . THR A 1 79 ? -18.927 -3.025 17.061 1.00 95.69 79 THR A C 1
ATOM 564 O O . THR A 1 79 ? -20.109 -3.009 17.393 1.00 95.69 79 THR A O 1
ATOM 567 N N . GLY A 1 80 ? -18.250 -4.161 16.876 1.00 96.81 80 GLY A N 1
ATOM 568 C CA . GLY A 1 80 ? -18.839 -5.500 16.897 1.00 96.81 80 GLY A CA 1
ATOM 569 C C . GLY A 1 80 ? -19.492 -5.925 15.576 1.00 96.81 80 GLY A C 1
ATOM 570 O O . GLY A 1 80 ? -20.015 -7.035 15.500 1.00 96.81 80 GLY A O 1
ATOM 571 N N . GLU A 1 81 ? -19.462 -5.079 14.543 1.00 95.19 81 GLU A N 1
ATOM 572 C CA . GLU A 1 81 ? -20.048 -5.368 13.231 1.00 95.19 81 GLU A CA 1
ATOM 573 C C . GLU A 1 81 ? -19.266 -4.708 12.079 1.00 95.19 81 GLU A C 1
ATOM 575 O O . GLU A 1 81 ? -18.731 -3.606 12.251 1.00 95.19 81 GLU A O 1
ATOM 580 N N . PRO A 1 82 ? -19.208 -5.349 10.896 1.00 92.12 82 PRO A N 1
ATOM 581 C CA . PRO A 1 82 ? -18.571 -4.788 9.711 1.00 92.12 82 PRO A CA 1
ATOM 582 C C . PRO A 1 82 ? -19.376 -3.621 9.118 1.00 92.12 82 PRO A C 1
ATOM 584 O O . PRO A 1 82 ? -20.607 -3.599 9.219 1.00 92.12 82 PRO A O 1
ATOM 587 N N . PRO A 1 83 ? -18.731 -2.665 8.423 1.00 93.00 83 PRO A N 1
ATOM 588 C CA . PRO A 1 83 ? -19.456 -1.639 7.688 1.00 93.00 83 PRO A CA 1
ATOM 589 C C . PRO A 1 83 ? -20.291 -2.269 6.565 1.00 93.00 83 PRO A C 1
ATOM 591 O O . PRO A 1 83 ? -19.781 -3.014 5.732 1.00 93.00 83 PRO A O 1
ATOM 594 N N . ALA A 1 84 ? -21.575 -1.912 6.492 1.00 94.44 84 ALA A N 1
ATOM 595 C CA . ALA A 1 84 ? -22.471 -2.419 5.449 1.00 94.44 84 ALA A CA 1
ATOM 596 C C . ALA A 1 84 ? -22.098 -1.929 4.035 1.00 94.44 84 ALA A C 1
ATOM 598 O O . ALA A 1 84 ? -22.430 -2.575 3.043 1.00 94.44 84 ALA A O 1
ATOM 599 N N . VAL A 1 85 ? -21.446 -0.763 3.938 1.00 94.31 85 VAL A N 1
ATOM 600 C CA . VAL A 1 85 ? -21.067 -0.117 2.675 1.00 94.31 85 VAL A CA 1
ATOM 601 C C . VAL A 1 85 ? -19.726 0.594 2.840 1.00 94.31 85 VAL A C 1
ATOM 603 O O . VAL A 1 85 ? -19.518 1.313 3.817 1.00 94.31 85 VAL A O 1
ATOM 606 N N . LEU A 1 86 ? -18.850 0.459 1.841 1.00 92.75 86 LEU A N 1
ATOM 607 C CA . LEU A 1 86 ? -17.655 1.286 1.677 1.00 92.75 86 LEU A CA 1
ATOM 608 C C . LEU A 1 86 ? -17.896 2.305 0.558 1.00 92.75 86 LEU A C 1
ATOM 610 O O . LEU A 1 86 ? -18.209 1.938 -0.572 1.00 92.75 86 LEU A O 1
ATOM 614 N N . LEU A 1 87 ? -17.758 3.594 0.872 1.00 93.94 87 LEU A N 1
ATOM 615 C CA . LEU A 1 87 ? -17.898 4.683 -0.095 1.00 93.94 87 LEU A CA 1
ATOM 616 C C . LEU A 1 87 ? -16.517 5.239 -0.446 1.00 93.94 87 LEU A C 1
ATOM 618 O O . LEU A 1 87 ? -15.835 5.804 0.408 1.00 93.94 87 LEU A O 1
ATOM 622 N N . ALA A 1 88 ? -16.118 5.104 -1.710 1.00 93.50 88 ALA A N 1
ATOM 623 C CA . ALA A 1 88 ? -14.870 5.660 -2.222 1.00 93.50 88 ALA A CA 1
ATOM 624 C C . ALA A 1 88 ? -15.105 7.035 -2.867 1.00 93.50 88 ALA A C 1
ATOM 626 O O . ALA A 1 88 ? -16.017 7.215 -3.674 1.00 93.50 88 ALA A O 1
ATOM 627 N N . ALA A 1 89 ? -14.254 8.005 -2.538 1.00 93.81 89 ALA A N 1
ATOM 628 C CA . ALA A 1 89 ? -14.288 9.352 -3.100 1.00 93.81 89 ALA A CA 1
ATOM 629 C C . ALA A 1 89 ? -12.867 9.906 -3.295 1.00 93.81 89 ALA A C 1
ATOM 631 O O . ALA A 1 89 ? -11.895 9.391 -2.743 1.00 93.81 89 ALA A O 1
ATOM 632 N N . GLY A 1 90 ? -12.744 10.984 -4.072 1.00 93.06 90 GLY A N 1
ATOM 633 C CA . GLY A 1 90 ? -11.463 11.648 -4.332 1.00 93.06 90 GLY A CA 1
ATOM 634 C C . GLY A 1 90 ? -10.650 11.010 -5.462 1.00 93.06 90 GLY A C 1
ATOM 635 O O . GLY A 1 90 ? -11.155 10.216 -6.244 1.00 93.06 90 GLY A O 1
ATOM 636 N N . GLY A 1 91 ? -9.375 11.393 -5.584 1.00 89.94 91 GLY A N 1
ATOM 637 C CA . GLY A 1 91 ? -8.545 11.055 -6.750 1.00 89.94 91 GLY A CA 1
ATOM 638 C C . GLY A 1 91 ? -8.345 9.556 -6.999 1.00 89.94 91 GLY A C 1
ATOM 639 O O . GLY A 1 91 ? -8.191 9.164 -8.154 1.00 89.94 91 GLY A O 1
ATOM 640 N N . ALA A 1 92 ? -8.409 8.732 -5.948 1.00 88.81 92 ALA A N 1
ATOM 641 C CA . ALA A 1 92 ? -8.318 7.274 -6.035 1.00 88.81 92 ALA A CA 1
ATOM 642 C C . ALA A 1 92 ? -9.399 6.671 -6.946 1.00 88.81 92 ALA A C 1
ATOM 644 O O . ALA A 1 92 ? -9.134 5.711 -7.663 1.00 88.81 92 ALA A O 1
ATOM 645 N N . THR A 1 93 ? -10.588 7.287 -7.011 1.00 93.50 93 THR A N 1
ATOM 646 C CA . THR A 1 93 ? -11.702 6.767 -7.819 1.00 93.50 93 THR A CA 1
ATOM 647 C C . THR A 1 93 ? -11.469 6.856 -9.325 1.00 93.50 93 THR A C 1
ATOM 649 O O . THR A 1 93 ? -12.238 6.312 -10.113 1.00 93.50 93 THR A O 1
ATOM 652 N N . ARG A 1 94 ? -10.393 7.529 -9.748 1.00 93.44 94 ARG A N 1
ATOM 653 C CA . ARG A 1 94 ? -9.971 7.608 -11.149 1.00 93.44 94 ARG A CA 1
ATOM 654 C C . ARG A 1 94 ? -9.171 6.389 -11.612 1.00 93.44 94 ARG A C 1
ATOM 656 O O . ARG A 1 94 ? -8.853 6.333 -12.797 1.00 93.44 94 ARG A O 1
ATOM 663 N N . SER A 1 95 ? -8.834 5.469 -10.709 1.00 94.81 95 SER A N 1
ATOM 664 C CA . SER A 1 95 ? -8.134 4.221 -11.009 1.00 94.81 95 SER A C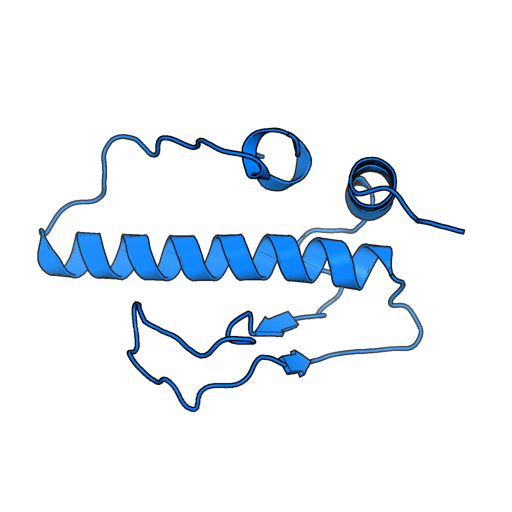A 1
ATOM 665 C C . SER A 1 95 ? -9.113 3.044 -10.937 1.00 94.81 95 SER A C 1
ATOM 667 O O . SER A 1 95 ? -9.437 2.589 -9.840 1.00 94.81 95 SER A O 1
ATOM 669 N N . PRO A 1 96 ? -9.589 2.513 -12.081 1.00 93.25 96 PRO A N 1
ATOM 670 C CA . PRO A 1 96 ? -10.398 1.295 -12.086 1.00 93.25 96 PRO A CA 1
ATOM 671 C C . PRO A 1 96 ? -9.646 0.101 -11.495 1.00 93.25 96 PRO A C 1
ATOM 673 O O . PRO A 1 96 ? -10.261 -0.780 -10.910 1.00 93.25 96 PRO A O 1
ATOM 676 N N . LEU A 1 97 ? -8.314 0.088 -11.630 1.00 95.25 97 LEU A N 1
ATOM 677 C CA . LEU A 1 97 ? -7.472 -0.969 -11.085 1.00 95.25 97 LEU A CA 1
ATOM 678 C C . LEU A 1 97 ? -7.435 -0.945 -9.557 1.00 95.25 97 LEU A C 1
ATOM 680 O O . LEU A 1 97 ? -7.419 -1.996 -8.929 1.00 95.25 97 LEU A O 1
ATOM 684 N N . TRP A 1 98 ? -7.404 0.236 -8.949 1.00 95.06 98 TRP A N 1
ATOM 685 C CA . TRP A 1 98 ? -7.453 0.350 -7.496 1.00 95.06 98 TRP A CA 1
ATOM 686 C C . TRP A 1 98 ? -8.858 0.037 -6.952 1.00 95.06 98 TRP A C 1
ATOM 688 O O . TRP A 1 98 ? -8.986 -0.544 -5.883 1.00 95.06 98 TRP A O 1
ATOM 698 N N . LEU A 1 99 ? -9.918 0.384 -7.686 1.00 94.12 99 LEU A N 1
ATOM 699 C CA . LEU A 1 99 ? -11.301 0.187 -7.233 1.00 94.12 99 LEU A CA 1
ATOM 700 C C . LEU A 1 99 ? -11.867 -1.237 -7.396 1.00 94.12 99 LEU A C 1
ATOM 702 O O . LEU A 1 99 ? -12.995 -1.459 -6.954 1.00 94.12 99 LEU A O 1
ATOM 706 N N . GLN A 1 100 ? -11.161 -2.146 -8.075 1.00 87.88 100 GLN A N 1
ATOM 707 C CA . GLN A 1 100 ? -11.629 -3.519 -8.334 1.00 87.88 100 GLN A CA 1
ATOM 708 C C . GLN A 1 100 ? -11.750 -4.352 -7.051 1.00 87.88 100 GLN A C 1
ATOM 710 O O . GLN A 1 100 ? -12.681 -5.185 -7.006 1.00 87.88 100 GLN A O 1
#

Foldseek 3Di:
DDDDPVNLLVLLVPQDPCLQVWAKQQCCQHDDPPDHDRPDHMDIPDDDPVHDSSSVSNNNLVNVVVRVVRRQVSVCVVVVHGDPDDDDDDPQVVRPSSVD

InterPro domains:
  IPR018483 Carbohydrate kinase, FGGY, conserved site [PS00445] (42-62)
  IPR018485 Carbohydrate kinase FGGY, C-terminal [PF02782] (11-100)
  IPR043129 ATPase, nucleotide binding domain [SSF53067] (3-100)

Sequence (100 aa):
GDVSLRALDEAAAGVPIGCEGLCVLETFQGSRTPVTDPLARGALVGLTLRHTAAHVWRALLEAICLGTRAAVEALEAATGEPPAVLLAAGGATRSPLWLQ

Secondary structure (DSSP, 8-state):
-PPPHHHHHHHHTTSPTTGGG-EEE--BTBB-SSS-BTT---EEES--TT--HHHHHHHHHHHHHHHHHHHHHHHHHHHSS--S-----SGGGG-HHHH-

Organism: NCBI:txid156173